Protein AF-A0A3D5N833-F1 (afdb_monomer)

Nearest PDB structures (foldseek):
  8sta-assembly1_B  TM=8.176E-01  e=1.117E-01  Cupriavidus metallidurans CH34
  8gju-assembly2_L  TM=9.331E-01  e=4.636E-01  Homo sapiens

pLDDT: mean 95.46, std 5.4, range [67.38, 98.75]

Mean predicted aligned error: 5.01 Å

Solvent-accessible surface area (backbone atoms only — not comparable to full-atom values): 4924 Å² total; per-residue (Å²): 126,66,61,67,59,55,50,50,52,53,54,49,51,52,54,52,50,54,52,51,51,53,34,50,77,61,64,25,66,68,45,29,55,75,72,39,52,54,58,50,56,52,47,54,57,48,51,57,48,50,54,28,43,75,68,57,73,48,72,39,79,55,65,82,36,79,52,62,90,81,66,76,86,82,86,75,80,81,76,95,124

Secondary structure (DSSP, 8-state):
--HHHHHHHHHHHHHHHHHHHHHHHTTHHHHHHHTSHHHHHHHHHHHHHHHHHHTTSS--BTTTBS--TTPPPPP-PPP--

Foldseek 3Di:
DPVVVVVVVVVVVVVVVVVQVVQVVVVHDVNCVVVCVVVVVVVVVVVVVVVCPVVCVPPDPCPRPPNDPPDDDDDDDDPDD

Structure (mmCIF, N/CA/C/O backbone):
data_AF-A0A3D5N833-F1
#
_entry.id   AF-A0A3D5N833-F1
#
loop_
_atom_site.group_PDB
_atom_site.id
_atom_site.type_symbol
_atom_site.label_atom_id
_atom_site.label_alt_id
_atom_site.label_comp_id
_atom_site.label_asym_id
_atom_site.label_entity_id
_atom_site.label_seq_id
_atom_site.pdbx_PDB_ins_code
_atom_site.Cartn_x
_atom_site.Cartn_y
_atom_site.Cartn_z
_atom_site.occupancy
_atom_site.B_iso_or_equiv
_atom_site.auth_seq_id
_atom_site.auth_comp_id
_atom_site.auth_asym_id
_atom_site.auth_atom_id
_atom_site.pdbx_PDB_model_num
ATOM 1 N N . GLY A 1 1 ? 21.165 -0.393 17.480 1.00 67.38 1 GLY A N 1
ATOM 2 C CA . GLY A 1 1 ? 19.893 -0.843 16.891 1.00 67.38 1 GLY A CA 1
ATOM 3 C C . GLY A 1 1 ? 19.780 -0.318 15.480 1.00 67.38 1 GLY A C 1
ATOM 4 O O . GLY A 1 1 ? 20.476 0.637 15.139 1.00 67.38 1 GLY A O 1
ATOM 5 N N . ALA A 1 2 ? 18.943 -0.937 14.653 1.00 83.31 2 ALA A N 1
ATOM 6 C CA . ALA A 1 2 ? 18.630 -0.433 13.321 1.00 83.31 2 ALA A CA 1
ATOM 7 C C . ALA A 1 2 ? 17.705 0.786 13.464 1.00 83.31 2 ALA A C 1
ATOM 9 O O . ALA A 1 2 ? 16.498 0.685 13.266 1.00 83.31 2 ALA A O 1
ATOM 10 N N . TRP A 1 3 ? 18.277 1.932 13.848 1.00 90.94 3 TRP A N 1
ATOM 11 C CA . TRP A 1 3 ? 17.539 3.140 14.238 1.00 90.94 3 TRP A CA 1
ATOM 12 C C . TRP A 1 3 ? 16.462 3.546 13.218 1.00 90.94 3 TRP A C 1
ATOM 14 O O . TRP A 1 3 ? 15.349 3.902 13.597 1.00 90.94 3 TRP A O 1
ATOM 24 N N . PHE A 1 4 ? 16.755 3.412 11.919 1.00 92.81 4 PHE A N 1
ATOM 25 C CA . PHE A 1 4 ? 15.787 3.661 10.848 1.00 92.81 4 PHE A CA 1
ATOM 26 C C . PHE A 1 4 ? 14.568 2.729 10.916 1.00 92.81 4 PHE A C 1
ATOM 28 O O . PHE A 1 4 ? 13.435 3.195 10.836 1.00 92.81 4 PHE A O 1
ATOM 35 N N . ILE A 1 5 ? 14.786 1.424 11.099 1.00 95.50 5 ILE A N 1
ATOM 36 C CA . ILE A 1 5 ? 13.710 0.428 11.186 1.00 95.50 5 ILE A CA 1
ATOM 37 C C . ILE A 1 5 ? 12.885 0.640 12.454 1.00 95.50 5 ILE A C 1
ATOM 39 O O . ILE A 1 5 ? 11.660 0.552 12.413 1.00 95.50 5 ILE A O 1
ATOM 43 N N . GLU A 1 6 ? 13.533 0.976 13.566 1.00 95.81 6 GLU A N 1
ATOM 44 C CA . GLU A 1 6 ? 12.851 1.296 14.823 1.00 95.81 6 GLU A CA 1
ATOM 45 C C . GLU A 1 6 ? 11.955 2.535 14.672 1.00 95.81 6 GLU A C 1
ATOM 47 O O . GLU A 1 6 ? 10.795 2.519 15.093 1.00 95.81 6 GLU A O 1
ATOM 52 N N . ASN A 1 7 ? 12.449 3.591 14.015 1.00 97.44 7 ASN A N 1
ATOM 53 C CA . ASN A 1 7 ? 11.637 4.768 13.719 1.00 97.44 7 ASN A CA 1
ATOM 54 C C . ASN A 1 7 ? 10.477 4.434 12.769 1.00 97.44 7 ASN A C 1
ATOM 56 O O . ASN A 1 7 ? 9.334 4.769 13.068 1.00 97.44 7 ASN A O 1
ATOM 60 N N . MET A 1 8 ? 10.756 3.722 11.675 1.00 97.50 8 MET A N 1
ATOM 61 C CA . MET A 1 8 ? 9.746 3.313 10.695 1.00 97.50 8 MET A CA 1
ATOM 62 C C . MET A 1 8 ? 8.638 2.477 11.342 1.00 97.50 8 MET A C 1
ATOM 64 O O . MET A 1 8 ? 7.458 2.703 11.093 1.00 97.50 8 MET A O 1
ATOM 68 N N . THR A 1 9 ? 9.009 1.546 12.221 1.00 97.75 9 THR A N 1
ATOM 69 C CA . THR A 1 9 ? 8.058 0.695 12.948 1.00 97.75 9 THR A CA 1
ATOM 70 C C . THR A 1 9 ? 7.143 1.532 13.833 1.00 97.75 9 THR A C 1
ATOM 72 O O . THR A 1 9 ? 5.926 1.348 13.828 1.00 97.75 9 THR A O 1
ATOM 75 N N . ARG A 1 10 ? 7.712 2.492 14.570 1.00 98.12 10 ARG A N 1
ATOM 76 C CA . ARG A 1 10 ? 6.941 3.402 15.419 1.00 98.12 10 ARG A CA 1
ATOM 77 C C . ARG A 1 10 ? 5.987 4.272 14.604 1.00 98.12 10 ARG A C 1
ATOM 79 O O . ARG A 1 10 ? 4.845 4.456 15.019 1.00 98.12 10 ARG A O 1
ATOM 86 N N . ASP A 1 11 ? 6.440 4.810 13.480 1.00 98.44 11 ASP A N 1
ATOM 87 C CA . ASP A 1 11 ? 5.625 5.698 12.650 1.00 98.44 11 ASP A CA 1
ATOM 88 C C . ASP A 1 11 ? 4.497 4.927 11.954 1.00 98.44 11 ASP A C 1
ATOM 90 O O . ASP A 1 11 ? 3.350 5.382 11.956 1.00 98.44 11 ASP A O 1
ATOM 94 N N . LEU A 1 12 ? 4.777 3.708 11.478 1.00 98.38 12 LEU A N 1
ATOM 95 C CA . LEU A 1 12 ? 3.765 2.798 10.945 1.00 98.38 12 LEU A CA 1
ATOM 96 C C . LEU A 1 12 ? 2.705 2.456 12.000 1.00 98.38 12 LEU A C 1
ATOM 98 O O . LEU A 1 12 ? 1.511 2.564 11.723 1.00 98.38 12 LEU A O 1
ATOM 102 N N . ALA A 1 13 ? 3.126 2.089 13.214 1.00 98.62 13 ALA A N 1
ATOM 103 C CA . ALA A 1 13 ? 2.209 1.757 14.301 1.00 98.62 13 ALA A CA 1
ATOM 104 C C . ALA A 1 13 ? 1.299 2.943 14.663 1.00 98.62 13 ALA A C 1
ATOM 106 O O . ALA A 1 13 ? 0.088 2.770 14.791 1.00 98.62 13 ALA A O 1
ATOM 107 N N . LYS A 1 14 ? 1.855 4.159 14.762 1.00 98.75 14 LYS A N 1
ATOM 108 C CA . LYS A 1 14 ? 1.079 5.383 15.028 1.00 98.75 14 LYS A CA 1
ATOM 109 C C . LYS A 1 14 ? 0.040 5.653 13.940 1.00 98.75 14 LYS A C 1
ATOM 111 O O . LYS A 1 14 ? -1.117 5.924 14.260 1.00 98.75 14 LYS A O 1
ATOM 116 N N . ALA A 1 15 ? 0.435 5.569 12.669 1.00 98.44 15 ALA A N 1
ATOM 117 C CA . ALA A 1 15 ? -0.465 5.814 11.545 1.00 98.44 15 ALA A CA 1
ATOM 118 C C . ALA A 1 15 ? -1.593 4.769 11.474 1.00 98.44 15 ALA A C 1
ATOM 120 O O . ALA A 1 15 ? -2.762 5.126 11.313 1.00 98.44 15 ALA A O 1
ATOM 121 N N . ALA A 1 16 ? -1.257 3.488 11.652 1.00 98.19 16 ALA A N 1
ATOM 122 C CA . ALA A 1 16 ? -2.230 2.400 11.664 1.00 98.19 16 ALA A CA 1
ATOM 123 C C . ALA A 1 16 ? -3.225 2.543 12.825 1.00 98.19 16 ALA A C 1
ATOM 125 O O . ALA A 1 16 ? -4.431 2.411 12.617 1.00 98.19 16 ALA A O 1
ATOM 126 N N . TRP A 1 17 ? -2.740 2.876 14.025 1.00 98.62 17 TRP A N 1
ATOM 127 C CA . TRP A 1 17 ? -3.589 3.052 15.202 1.00 98.62 17 TRP A CA 1
ATOM 128 C C . TRP A 1 17 ? -4.584 4.204 15.034 1.00 98.62 17 TRP A C 1
ATOM 130 O O . TRP A 1 17 ? -5.773 4.035 15.298 1.00 98.62 17 TRP A O 1
ATOM 140 N N . ALA A 1 18 ? -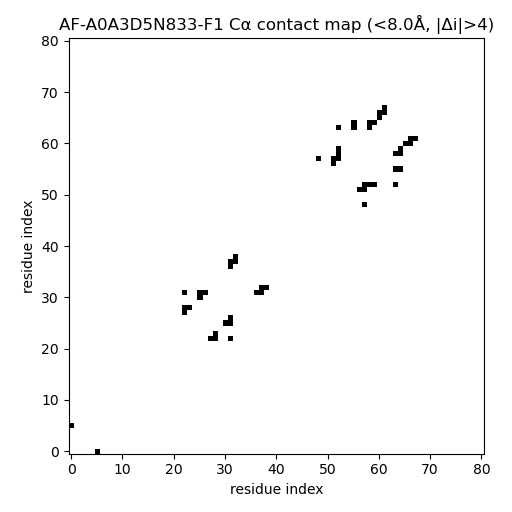4.133 5.343 14.503 1.00 98.56 18 ALA A N 1
ATOM 141 C CA . ALA A 1 18 ? -5.014 6.471 14.208 1.00 98.56 18 ALA A CA 1
ATOM 142 C C . ALA A 1 18 ? -6.103 6.103 13.182 1.00 98.56 18 ALA A C 1
ATOM 144 O O . ALA A 1 18 ? -7.273 6.453 13.355 1.00 98.56 18 ALA A O 1
ATOM 145 N N . LYS A 1 19 ? -5.749 5.354 12.126 1.00 97.31 19 LYS A N 1
ATOM 146 C CA . LYS A 1 19 ? -6.730 4.899 11.130 1.00 97.31 19 LYS A CA 1
ATOM 147 C C . LYS A 1 19 ? -7.732 3.911 11.725 1.00 97.31 19 LYS A C 1
ATOM 149 O O . LYS A 1 19 ? -8.920 4.014 11.427 1.00 97.31 19 LYS A O 1
ATOM 154 N N . PHE A 1 20 ? -7.274 2.996 12.577 1.00 98.00 20 PHE A N 1
ATOM 155 C CA . PHE A 1 20 ? -8.141 2.066 13.298 1.00 98.00 20 PHE A CA 1
ATOM 156 C C . PHE A 1 20 ? -9.154 2.813 14.173 1.00 98.00 20 PHE A C 1
ATOM 158 O O . PHE A 1 20 ? -10.354 2.609 14.029 1.00 98.00 20 PHE A O 1
ATOM 165 N N . GLN A 1 21 ? -8.696 3.762 14.991 1.00 98.44 21 GLN A N 1
ATOM 166 C CA . GLN A 1 21 ? -9.581 4.579 15.826 1.00 98.44 21 GLN A CA 1
ATOM 167 C C . GLN A 1 21 ? -10.607 5.368 14.998 1.00 98.44 21 GLN A C 1
ATOM 169 O O . GLN A 1 21 ? -11.765 5.472 15.393 1.00 98.44 21 GLN A O 1
ATOM 174 N N . SER A 1 22 ? -10.215 5.884 13.828 1.00 97.31 22 SER A N 1
ATOM 175 C CA . SER A 1 22 ? -11.139 6.551 12.903 1.00 97.31 22 SER A CA 1
ATOM 176 C C . SER A 1 22 ? -12.226 5.613 12.362 1.00 97.31 22 SER A C 1
ATOM 178 O O . SER A 1 22 ? -13.369 6.050 12.210 1.00 97.31 22 SER A O 1
ATOM 180 N N . LEU A 1 23 ? -11.900 4.345 12.083 1.00 97.06 23 LEU A N 1
ATOM 181 C CA . LEU A 1 23 ? -12.884 3.342 11.664 1.00 97.06 23 LEU A CA 1
ATOM 182 C C . LEU A 1 23 ? -13.859 3.023 12.797 1.00 97.06 23 LEU A C 1
ATOM 184 O O . LEU A 1 23 ? -15.067 3.063 12.577 1.00 97.06 23 LEU A O 1
ATOM 188 N N . GLU A 1 24 ? -13.353 2.783 14.007 1.00 98.12 24 GLU A N 1
ATOM 189 C CA . GLU A 1 24 ? -14.187 2.518 15.185 1.00 98.12 24 GLU A CA 1
ATOM 190 C C . GLU A 1 24 ? -15.125 3.695 15.488 1.00 98.12 24 GLU A C 1
ATOM 192 O O . GLU A 1 24 ? -16.330 3.504 15.647 1.00 98.12 24 GLU A O 1
ATOM 197 N N . ALA A 1 25 ? -14.617 4.931 15.438 1.00 97.38 25 ALA A N 1
ATOM 198 C CA . ALA A 1 25 ? -15.424 6.142 15.603 1.00 97.38 25 ALA A CA 1
ATOM 199 C C . ALA A 1 25 ? -16.512 6.307 14.523 1.00 97.38 25 ALA A C 1
ATOM 201 O O . ALA A 1 25 ? -17.516 6.977 14.757 1.00 97.38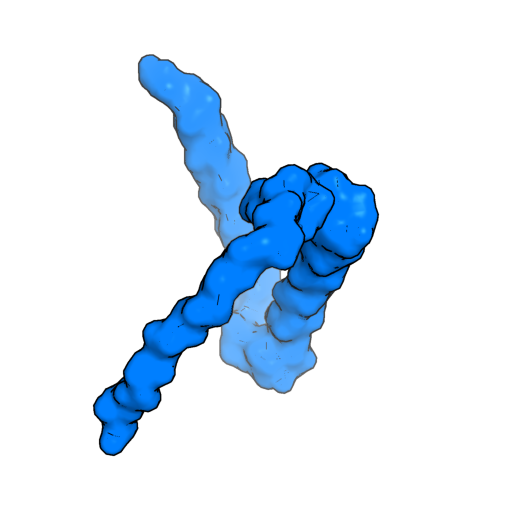 25 ALA A O 1
ATOM 202 N N . SER A 1 26 ? -16.333 5.686 13.353 1.00 94.88 26 SER A N 1
ATOM 203 C CA . SER A 1 26 ? -17.283 5.716 12.233 1.00 94.88 26 SER A CA 1
ATOM 204 C C . SER A 1 26 ? -18.269 4.535 12.237 1.00 94.88 26 SER A C 1
ATOM 206 O O . SER A 1 26 ? -18.964 4.319 11.243 1.00 94.88 26 SER A O 1
ATOM 208 N N . GLY A 1 27 ? -18.335 3.762 13.327 1.00 96.38 27 GLY A N 1
ATOM 209 C CA . GLY A 1 27 ? -19.220 2.597 13.459 1.00 96.38 27 GLY A CA 1
ATOM 210 C C . GLY A 1 27 ? -18.560 1.253 13.133 1.00 96.38 27 GLY A C 1
ATOM 211 O O . GLY A 1 27 ? -19.259 0.262 12.916 1.00 96.38 27 GLY A O 1
ATOM 212 N N . GLY A 1 28 ? -17.228 1.210 13.089 1.00 97.88 28 GLY A N 1
ATOM 213 C CA . GLY A 1 28 ? -16.442 -0.003 12.878 1.00 97.88 28 GLY A CA 1
ATOM 214 C C . GLY A 1 28 ? -16.293 -0.410 11.409 1.00 97.88 28 GLY A C 1
ATOM 215 O O . GLY A 1 28 ? -16.887 0.158 10.486 1.00 97.88 28 GLY A O 1
ATOM 216 N N . ILE A 1 29 ? -15.473 -1.439 11.178 1.00 97.38 29 ILE A N 1
ATOM 217 C CA . ILE A 1 29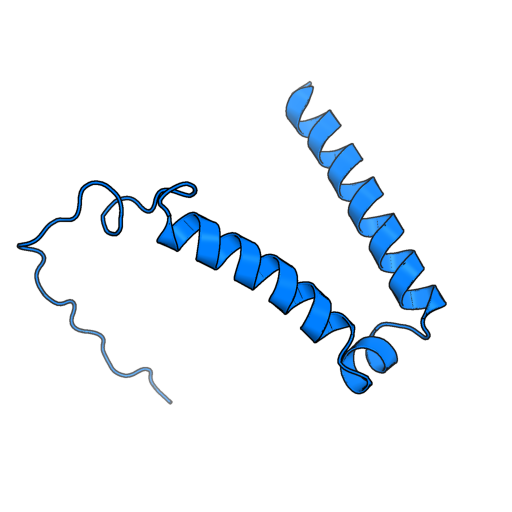 ? -15.094 -1.880 9.825 1.00 97.38 29 ILE A CA 1
ATOM 218 C C . ILE A 1 29 ? -16.285 -2.358 8.981 1.00 97.38 29 ILE A C 1
ATOM 220 O O . ILE A 1 29 ? -16.333 -2.086 7.783 1.00 97.38 29 ILE A O 1
ATOM 224 N N . VAL A 1 30 ? -17.269 -3.029 9.587 1.00 98.25 30 VAL A N 1
ATOM 225 C CA . VAL A 1 30 ? -18.445 -3.549 8.867 1.00 98.25 30 VAL A CA 1
ATOM 226 C C . VAL A 1 30 ? -19.278 -2.402 8.294 1.00 98.25 30 VAL A C 1
ATOM 228 O O . VAL A 1 30 ? -19.664 -2.453 7.127 1.00 98.25 30 VAL A O 1
ATOM 231 N N . ALA A 1 31 ? -19.488 -1.331 9.066 1.00 97.94 31 ALA A N 1
ATOM 232 C CA . ALA A 1 31 ? -20.180 -0.136 8.591 1.00 97.94 31 ALA A CA 1
ATOM 233 C C . ALA A 1 31 ? -19.397 0.558 7.465 1.00 97.94 31 ALA A C 1
ATOM 235 O O . ALA A 1 31 ? -19.980 0.913 6.440 1.00 97.94 31 ALA A O 1
ATOM 236 N N . ALA A 1 32 ? -18.073 0.689 7.614 1.00 97.81 32 ALA A N 1
ATOM 237 C CA . ALA A 1 32 ? -17.204 1.300 6.606 1.00 97.81 32 ALA A CA 1
ATOM 238 C C . ALA A 1 32 ? -17.155 0.514 5.280 1.00 97.81 32 ALA A C 1
ATOM 240 O O . ALA A 1 32 ? -17.021 1.098 4.201 1.00 97.81 32 ALA A O 1
ATOM 241 N N . LEU A 1 33 ? -17.273 -0.814 5.350 1.00 97.81 33 LEU A N 1
ATOM 242 C CA . LEU A 1 33 ? -17.423 -1.679 4.182 1.00 97.81 33 LEU A CA 1
ATOM 243 C C . LEU A 1 33 ? -18.801 -1.501 3.540 1.00 97.81 33 LEU A C 1
ATOM 245 O O . LEU A 1 33 ? -18.879 -1.273 2.333 1.00 97.81 33 LEU A O 1
ATOM 249 N N . ALA A 1 34 ? -19.870 -1.552 4.340 1.00 98.00 34 ALA A N 1
ATOM 250 C CA . ALA A 1 34 ? -21.248 -1.450 3.863 1.00 98.00 34 ALA A CA 1
ATOM 251 C C . ALA A 1 34 ? -21.539 -0.103 3.182 1.00 98.00 34 ALA A C 1
ATOM 253 O O . ALA A 1 34 ? -22.165 -0.065 2.125 1.00 98.00 34 ALA A O 1
ATOM 254 N N . ASN A 1 35 ? -21.044 1.002 3.746 1.00 97.31 35 ASN A N 1
ATOM 255 C CA . ASN A 1 35 ? -21.207 2.340 3.171 1.00 97.31 35 ASN A CA 1
ATOM 256 C C . ASN A 1 35 ? -20.148 2.688 2.102 1.00 97.31 35 ASN A C 1
ATOM 258 O O . ASN A 1 35 ? -20.193 3.765 1.510 1.00 97.31 35 ASN A O 1
ATOM 262 N N . GLY A 1 36 ? -19.186 1.792 1.852 1.00 97.81 36 GLY A N 1
ATOM 263 C CA . GLY A 1 36 ? -18.166 1.937 0.816 1.00 97.81 36 GLY A CA 1
ATOM 264 C C . GLY A 1 36 ? -17.066 2.969 1.098 1.00 97.81 36 GLY A C 1
ATOM 265 O O . GLY A 1 36 ? -16.220 3.186 0.227 1.00 97.81 36 GLY A O 1
ATOM 266 N N . SER A 1 37 ? -17.026 3.583 2.283 1.00 96.94 37 SER A N 1
ATOM 267 C CA . SER A 1 37 ? -15.988 4.557 2.659 1.00 96.94 37 SER A CA 1
ATOM 268 C C . SER A 1 37 ? -14.584 3.950 2.621 1.00 96.94 37 SER A C 1
ATOM 270 O O . SER A 1 37 ? -13.692 4.519 1.995 1.00 96.94 37 SER A O 1
ATOM 272 N N . LEU A 1 38 ? -14.400 2.742 3.165 1.00 96.56 38 LEU A N 1
ATOM 273 C CA . LEU A 1 38 ? -13.104 2.057 3.129 1.00 96.56 38 LEU A CA 1
ATOM 274 C C . LEU A 1 38 ? -12.656 1.768 1.687 1.00 96.56 38 LEU A C 1
ATOM 276 O O . LEU A 1 38 ? -11.497 1.973 1.329 1.00 96.56 38 LEU A O 1
ATOM 280 N N . LYS A 1 39 ? -13.591 1.346 0.826 1.00 98.00 39 LYS A N 1
ATOM 281 C CA . LYS A 1 39 ? -13.320 1.116 -0.600 1.00 98.00 39 LYS A CA 1
ATOM 282 C C . LYS A 1 39 ? -12.901 2.407 -1.305 1.00 98.00 39 LYS A C 1
ATOM 284 O O . LYS A 1 39 ? -12.011 2.369 -2.152 1.00 98.00 39 LYS A O 1
ATOM 289 N N . LYS A 1 40 ? -13.539 3.536 -0.983 1.00 98.06 40 LYS A N 1
ATOM 290 C CA . LYS A 1 40 ? -13.199 4.853 -1.537 1.00 98.06 40 LYS A CA 1
ATOM 291 C C . LYS A 1 40 ? -11.776 5.266 -1.152 1.00 98.06 40 LYS A C 1
ATOM 293 O O . LYS A 1 40 ? -11.021 5.667 -2.033 1.00 98.06 40 LYS A O 1
ATOM 298 N N . ASP A 1 41 ? -11.403 5.105 0.114 1.00 96.75 41 ASP A N 1
ATOM 299 C CA . ASP A 1 41 ? -10.059 5.434 0.603 1.00 96.75 41 ASP A CA 1
ATOM 300 C C . ASP A 1 41 ? -8.981 4.603 -0.107 1.00 96.75 41 ASP A C 1
ATOM 302 O O . ASP A 1 41 ? -8.003 5.150 -0.618 1.00 96.75 41 ASP A O 1
ATOM 306 N N . ILE A 1 42 ? -9.190 3.284 -0.214 1.00 97.94 42 ILE A N 1
ATOM 307 C CA . ILE A 1 42 ? -8.270 2.379 -0.922 1.00 97.94 42 ILE A CA 1
ATOM 308 C C . ILE A 1 42 ? -8.146 2.778 -2.396 1.00 97.94 42 ILE A C 1
ATOM 310 O O . ILE A 1 42 ? -7.037 2.851 -2.924 1.00 97.94 42 ILE A O 1
ATOM 314 N N . LYS A 1 43 ? -9.2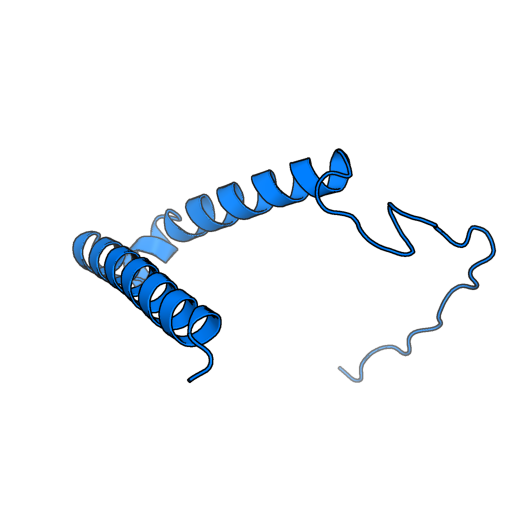69 3.085 -3.059 1.00 98.50 43 LYS A N 1
ATOM 315 C CA . LYS A 1 43 ? -9.266 3.538 -4.456 1.00 98.50 43 LYS A CA 1
ATOM 316 C C . LYS A 1 43 ? -8.475 4.828 -4.656 1.00 98.50 43 LYS A C 1
ATOM 318 O O . LYS A 1 43 ? -7.788 4.941 -5.662 1.00 98.50 43 LYS A O 1
ATOM 323 N N . ALA A 1 44 ? -8.546 5.779 -3.727 1.00 98.38 44 ALA A N 1
ATOM 324 C CA . ALA A 1 44 ? -7.792 7.028 -3.831 1.00 98.38 44 ALA A CA 1
ATOM 325 C C . ALA A 1 44 ? -6.271 6.790 -3.766 1.00 98.38 44 ALA A C 1
ATOM 327 O O . ALA A 1 44 ? -5.514 7.342 -4.570 1.00 98.38 44 ALA A O 1
ATOM 328 N N . VAL A 1 45 ? -5.821 5.920 -2.852 1.00 98.06 45 VAL A N 1
ATOM 329 C CA . VAL A 1 45 ? -4.408 5.514 -2.767 1.00 98.06 45 VAL A CA 1
ATOM 330 C C . VAL A 1 45 ? -3.980 4.781 -4.037 1.00 98.06 45 VAL A C 1
ATOM 332 O O . VAL A 1 45 ? -2.920 5.077 -4.589 1.00 98.06 45 VAL A O 1
ATOM 335 N N . TRP A 1 46 ? -4.817 3.861 -4.524 1.00 98.38 46 TRP A N 1
ATOM 336 C CA . TRP A 1 46 ? -4.556 3.115 -5.751 1.00 98.38 46 TRP A CA 1
ATOM 337 C C . TRP A 1 46 ? -4.422 4.036 -6.966 1.00 98.38 46 TRP A C 1
ATOM 339 O O . TRP A 1 46 ? -3.408 3.968 -7.650 1.00 98.38 46 TRP A O 1
ATOM 349 N N . HIS A 1 47 ? -5.361 4.964 -7.163 1.00 98.56 47 HIS A N 1
ATOM 350 C CA . HIS A 1 47 ? -5.318 5.940 -8.254 1.00 98.56 47 HIS A CA 1
ATOM 351 C C . HIS A 1 47 ? -4.033 6.772 -8.224 1.00 98.56 47 HIS A C 1
ATOM 353 O O . HIS A 1 47 ? -3.360 6.935 -9.235 1.00 98.56 47 HIS A O 1
ATOM 359 N N . THR A 1 48 ? -3.632 7.236 -7.036 1.00 98.38 48 THR A N 1
ATOM 360 C CA . THR A 1 48 ? -2.388 8.004 -6.875 1.00 98.38 48 THR A CA 1
ATOM 361 C C . THR A 1 48 ? -1.158 7.181 -7.282 1.00 98.38 48 THR A C 1
ATOM 363 O O . THR A 1 48 ? -0.185 7.724 -7.809 1.00 98.38 48 THR A O 1
ATOM 366 N N . ARG A 1 49 ? -1.159 5.869 -7.016 1.00 98.00 49 ARG A N 1
ATOM 367 C CA . ARG A 1 49 ? -0.087 4.966 -7.448 1.00 98.00 49 ARG A CA 1
ATOM 368 C C . ARG A 1 49 ? -0.149 4.706 -8.951 1.00 98.00 49 ARG A C 1
ATOM 370 O O . ARG A 1 49 ? 0.890 4.754 -9.599 1.00 98.00 49 ARG A O 1
ATOM 377 N N . GLU A 1 50 ? -1.333 4.470 -9.510 1.00 98.31 50 GLU A N 1
ATOM 378 C CA . GLU A 1 50 ? -1.527 4.307 -10.955 1.00 98.31 50 GLU A CA 1
ATOM 379 C C . GLU A 1 50 ? -1.007 5.520 -11.728 1.00 98.31 50 GLU A C 1
ATOM 381 O O . GLU A 1 50 ? -0.245 5.353 -12.675 1.00 98.31 50 GLU A O 1
ATOM 386 N N . GLU A 1 51 ? -1.316 6.740 -11.282 1.00 98.44 51 GLU A N 1
ATOM 387 C CA . GLU A 1 51 ? -0.796 7.971 -11.884 1.00 98.44 51 GLU A CA 1
ATOM 388 C C . GLU A 1 51 ? 0.731 8.055 -11.811 1.00 98.44 51 GLU A C 1
ATOM 390 O O . GLU A 1 51 ? 1.378 8.492 -12.765 1.00 98.44 51 GLU A O 1
ATOM 395 N N . ARG A 1 52 ? 1.337 7.648 -10.689 1.00 98.38 52 ARG A N 1
ATOM 396 C CA . ARG A 1 52 ? 2.800 7.633 -10.557 1.00 98.38 52 ARG A CA 1
ATOM 397 C C . ARG A 1 52 ? 3.447 6.602 -11.467 1.00 98.38 52 ARG A C 1
ATOM 399 O O . ARG A 1 52 ? 4.473 6.914 -12.065 1.00 98.38 52 ARG A O 1
AT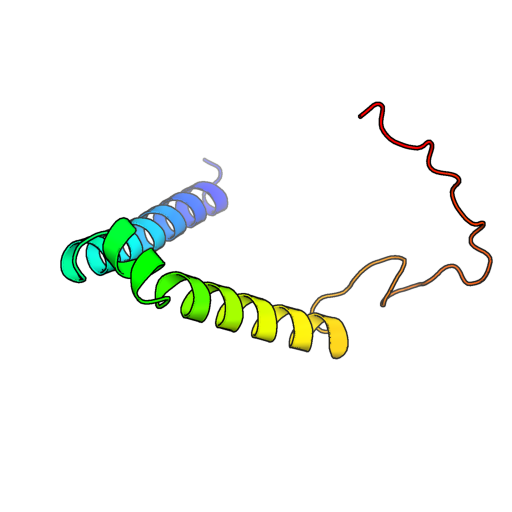OM 406 N N . VAL A 1 53 ? 2.849 5.422 -11.602 1.00 98.19 53 VAL A N 1
ATOM 407 C CA . VAL A 1 53 ? 3.303 4.382 -12.533 1.00 98.19 53 VAL A CA 1
ATOM 408 C C . VAL A 1 53 ? 3.165 4.862 -13.980 1.00 98.19 53 VAL A C 1
ATOM 410 O O . VAL A 1 53 ? 4.126 4.781 -14.741 1.00 98.19 53 VAL A O 1
ATOM 413 N N . ALA A 1 54 ? 2.014 5.433 -14.349 1.00 97.81 54 ALA A N 1
ATOM 414 C CA . ALA A 1 54 ? 1.746 5.939 -15.695 1.00 97.81 54 ALA A CA 1
ATOM 415 C C . ALA A 1 54 ? 2.720 7.055 -16.101 1.00 97.81 54 ALA A C 1
ATOM 417 O O . ALA A 1 54 ? 3.196 7.090 -17.233 1.00 97.81 54 ALA A O 1
ATOM 418 N N . ASN A 1 55 ? 3.070 7.929 -15.155 1.00 97.44 55 ASN A N 1
ATOM 419 C CA . ASN A 1 55 ? 4.038 9.006 -15.362 1.00 97.44 55 ASN A CA 1
ATOM 420 C C . ASN A 1 55 ? 5.485 8.600 -15.034 1.00 97.44 55 ASN A C 1
ATOM 422 O O . ASN A 1 55 ? 6.347 9.474 -14.935 1.00 97.44 55 ASN A O 1
ATOM 426 N N . ARG A 1 56 ? 5.758 7.300 -14.832 1.00 96.56 56 ARG A N 1
ATOM 427 C CA . ARG A 1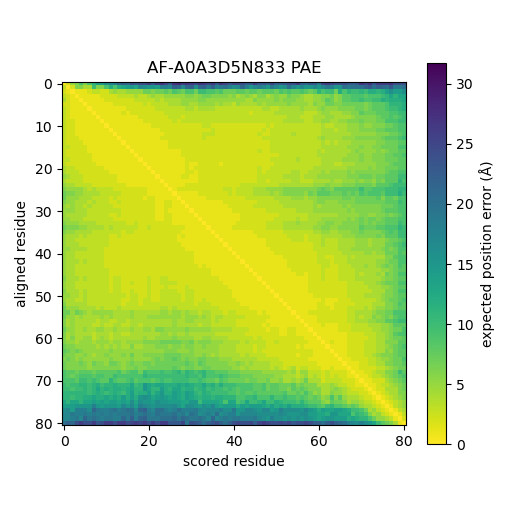 56 ? 7.094 6.732 -14.561 1.00 96.56 56 ARG A CA 1
ATOM 428 C C . ARG A 1 56 ? 7.804 7.302 -13.323 1.00 96.56 56 ARG A C 1
ATOM 430 O O . ARG A 1 56 ? 9.012 7.160 -13.178 1.00 96.56 56 ARG A O 1
ATOM 437 N N . ARG A 1 57 ? 7.063 7.930 -12.404 1.00 97.62 57 ARG A N 1
ATOM 438 C CA . ARG A 1 57 ? 7.581 8.358 -11.091 1.00 97.62 57 ARG A CA 1
ATOM 439 C C . ARG A 1 57 ? 7.854 7.166 -10.183 1.00 97.62 57 ARG A C 1
ATOM 441 O O . ARG A 1 57 ? 8.821 7.194 -9.431 1.00 97.62 57 ARG A O 1
ATOM 448 N N . ASP A 1 58 ? 7.013 6.140 -10.288 1.00 97.81 58 ASP A N 1
ATOM 449 C CA . ASP A 1 58 ? 7.229 4.841 -9.660 1.00 97.81 58 ASP A CA 1
ATOM 450 C C . ASP A 1 58 ? 7.720 3.875 -10.760 1.00 97.81 58 ASP A C 1
ATOM 452 O O . ASP A 1 58 ? 6.904 3.412 -11.567 1.00 97.81 58 ASP A O 1
ATOM 456 N N . PRO A 1 59 ? 9.038 3.614 -10.863 1.00 96.69 59 PRO A N 1
ATOM 457 C CA . PRO A 1 59 ? 9.600 2.824 -11.953 1.00 96.69 59 PRO A CA 1
ATOM 458 C C . PRO A 1 59 ? 9.228 1.345 -11.821 1.00 96.69 59 PRO A C 1
ATOM 460 O O . PRO A 1 59 ? 9.286 0.766 -10.734 1.00 96.69 59 PRO A O 1
ATOM 463 N N . LEU A 1 60 ? 8.895 0.720 -12.950 1.00 97.31 60 LEU A N 1
ATOM 464 C CA . LEU A 1 60 ? 8.666 -0.717 -13.060 1.00 97.31 60 LEU A CA 1
ATOM 465 C C . LEU A 1 60 ? 9.700 -1.299 -14.027 1.00 97.31 60 LEU A C 1
ATOM 467 O O . LEU A 1 60 ? 9.541 -1.206 -15.247 1.00 97.31 60 LEU A O 1
ATOM 471 N N . THR A 1 61 ? 10.768 -1.877 -13.476 1.00 96.88 61 THR A N 1
ATOM 472 C CA . THR A 1 61 ? 11.840 -2.515 -14.254 1.00 96.88 61 THR A CA 1
ATOM 473 C C . THR A 1 61 ? 11.282 -3.634 -15.133 1.00 96.88 61 THR A C 1
ATOM 475 O O . THR A 1 61 ? 10.513 -4.468 -14.662 1.00 96.88 61 THR A O 1
ATOM 478 N N . GLY A 1 62 ? 11.669 -3.649 -16.408 1.00 95.06 62 GLY A N 1
ATOM 479 C CA . GLY A 1 62 ? 11.175 -4.580 -17.424 1.00 95.06 62 GLY A CA 1
ATOM 480 C C . GLY A 1 62 ? 9.845 -4.166 -18.064 1.00 95.06 62 GLY A C 1
ATOM 481 O O . GLY A 1 62 ? 9.463 -4.752 -19.070 1.00 95.06 62 GLY A O 1
ATOM 482 N N . VAL A 1 63 ? 9.163 -3.141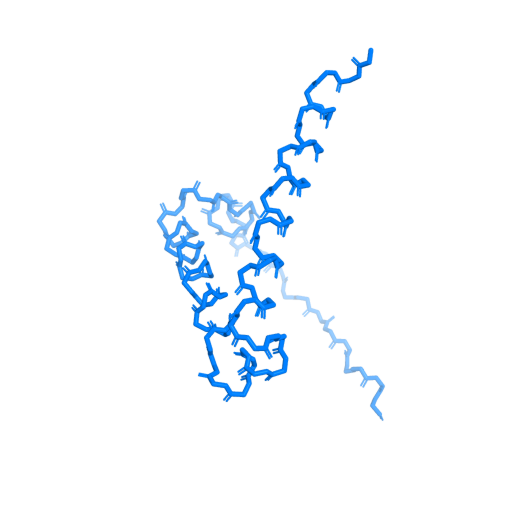 -17.535 1.00 95.00 63 VAL A N 1
ATOM 483 C CA . VAL A 1 63 ? 7.869 -2.660 -18.048 1.00 95.00 63 VAL A CA 1
ATOM 484 C C . VAL A 1 63 ? 7.969 -1.205 -18.499 1.00 95.00 63 VAL A C 1
ATOM 486 O O . VAL A 1 63 ? 8.010 -0.928 -19.694 1.00 95.00 63 VAL A O 1
ATOM 489 N N . SER A 1 64 ? 8.009 -0.264 -17.550 1.00 95.88 64 SER A N 1
ATOM 490 C CA . SER A 1 64 ? 8.128 1.167 -17.845 1.00 95.88 64 SER A CA 1
ATOM 491 C C . SER A 1 64 ? 9.582 1.626 -17.923 1.00 95.88 64 SER A C 1
ATOM 493 O O . SER A 1 64 ? 9.885 2.565 -18.658 1.00 95.88 64 SER A O 1
ATOM 495 N N . GLU A 1 65 ? 10.481 0.936 -17.218 1.00 97.50 65 GLU A N 1
ATOM 496 C CA . GLU A 1 65 ? 11.922 1.164 -17.269 1.00 97.50 65 GLU A CA 1
ATOM 497 C C . GLU A 1 65 ? 12.635 -0.061 -17.839 1.00 97.50 65 GLU A C 1
ATOM 499 O O . GLU A 1 65 ? 12.525 -1.159 -17.297 1.00 97.50 65 GLU A O 1
ATOM 504 N N . PHE A 1 66 ? 13.397 0.142 -18.914 1.00 96.19 66 PHE A N 1
ATOM 505 C CA . PHE A 1 66 ? 14.218 -0.890 -19.564 1.00 96.19 66 PHE A CA 1
ATOM 506 C C . PHE A 1 66 ? 13.439 -2.151 -20.017 1.00 96.19 66 PHE A C 1
ATOM 508 O O . PHE A 1 66 ? 13.809 -3.262 -19.632 1.00 96.19 66 PHE A O 1
ATOM 515 N N . PRO A 1 67 ? 12.365 -2.025 -20.824 1.00 95.44 67 PRO A N 1
ATOM 516 C CA . PRO A 1 67 ? 11.616 -3.188 -21.297 1.00 95.44 67 PRO A CA 1
ATOM 517 C C . PRO A 1 67 ? 12.417 -4.039 -22.293 1.00 95.44 67 PRO A C 1
ATOM 519 O O . PRO A 1 67 ? 13.098 -3.511 -23.176 1.00 95.44 67 PRO A O 1
ATOM 522 N N . ASN A 1 68 ? 12.279 -5.366 -22.200 1.00 95.94 68 ASN A N 1
ATOM 523 C CA . ASN A 1 68 ? 12.793 -6.288 -23.211 1.00 95.94 68 ASN A CA 1
ATOM 524 C C . ASN A 1 68 ? 11.749 -6.492 -24.319 1.00 95.94 68 ASN A C 1
ATOM 526 O O . ASN A 1 68 ? 10.847 -7.313 -24.200 1.00 95.94 68 ASN A O 1
ATOM 530 N N . ILE A 1 69 ? 11.902 -5.778 -25.436 1.00 94.31 69 ILE A N 1
ATOM 531 C CA . ILE A 1 69 ? 10.970 -5.854 -26.578 1.00 94.31 69 ILE A CA 1
ATOM 532 C C . ILE A 1 69 ? 10.952 -7.256 -27.224 1.00 94.31 69 ILE A C 1
ATOM 534 O O . ILE A 1 69 ? 9.996 -7.611 -27.907 1.00 94.31 69 ILE A O 1
ATOM 538 N N . SER A 1 70 ? 11.995 -8.064 -27.006 1.00 95.81 70 SER A N 1
ATOM 539 C CA . SER A 1 70 ? 12.116 -9.427 -27.547 1.00 95.81 70 SER A CA 1
ATOM 540 C C . SER A 1 70 ? 11.684 -10.514 -26.556 1.00 95.81 70 SER A C 1
ATOM 542 O O . SER A 1 70 ? 12.001 -11.685 -26.762 1.00 95.81 70 SER A O 1
ATOM 544 N N . GLU A 1 71 ? 11.015 -10.153 -25.458 1.00 93.50 71 GLU A N 1
ATOM 545 C CA . GLU A 1 71 ? 10.565 -11.120 -24.457 1.00 93.50 71 GLU A CA 1
ATOM 546 C C . GLU A 1 71 ? 9.572 -12.132 -25.056 1.00 93.50 71 GLU A C 1
ATOM 548 O O . GLU A 1 71 ? 8.582 -11.776 -25.700 1.00 93.50 71 GLU A O 1
ATOM 553 N N . ALA A 1 72 ? 9.852 -13.422 -24.853 1.00 93.94 72 ALA A N 1
ATOM 554 C CA . ALA A 1 72 ? 8.975 -14.497 -25.294 1.00 93.94 72 ALA A CA 1
ATOM 555 C C . ALA A 1 72 ? 7.745 -14.602 -24.380 1.00 93.94 72 ALA A C 1
ATOM 557 O O . ALA A 1 72 ? 7.832 -14.400 -23.170 1.00 93.94 72 ALA A O 1
ATOM 558 N N . LYS A 1 73 ? 6.590 -14.975 -24.946 1.00 90.25 73 LYS A N 1
ATOM 559 C CA . LYS A 1 73 ? 5.385 -15.218 -24.142 1.00 90.25 73 LYS A CA 1
ATOM 560 C C . LYS A 1 73 ? 5.594 -16.402 -23.198 1.00 90.25 73 LYS A C 1
ATOM 562 O O . LYS A 1 73 ? 6.047 -17.461 -23.626 1.00 90.25 73 LYS A O 1
ATOM 567 N N . VAL A 1 74 ? 5.178 -16.231 -21.947 1.00 91.69 74 VAL A N 1
ATOM 568 C CA . VAL A 1 74 ? 5.110 -17.314 -20.961 1.00 91.69 74 VAL A CA 1
ATOM 569 C C . VAL A 1 74 ? 3.851 -18.149 -21.209 1.00 91.69 74 VAL A C 1
ATOM 571 O O . VAL A 1 74 ? 2.772 -17.602 -21.443 1.00 91.69 74 VAL A O 1
ATOM 574 N N . THR A 1 75 ? 3.982 -19.474 -21.163 1.00 92.62 75 THR A N 1
ATOM 575 C CA . THR A 1 75 ? 2.853 -20.412 -21.129 1.00 92.62 75 THR A CA 1
ATOM 576 C C . THR A 1 75 ? 2.446 -20.654 -19.681 1.00 92.62 75 THR A C 1
ATOM 578 O O . THR A 1 75 ? 3.278 -21.078 -18.880 1.00 92.62 75 THR A O 1
ATOM 581 N N . CYS A 1 76 ? 1.183 -20.395 -19.348 1.00 89.06 76 CYS A N 1
ATOM 582 C CA . CYS A 1 76 ? 0.620 -20.707 -18.038 1.00 89.06 76 CYS A CA 1
ATOM 583 C C . CYS A 1 76 ? -0.359 -21.869 -18.190 1.00 89.06 76 CYS A C 1
ATOM 58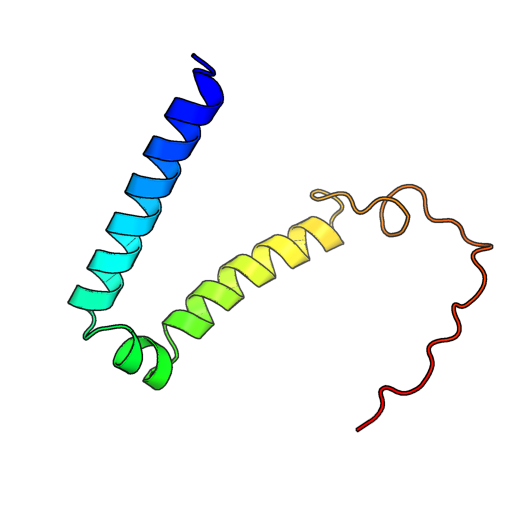5 O O . CYS A 1 76 ? -1.303 -21.761 -18.977 1.00 89.06 76 CYS A O 1
ATOM 587 N N . ASP A 1 77 ? -0.151 -22.944 -17.435 1.00 90.75 77 ASP A N 1
ATOM 588 C CA . ASP A 1 77 ? -1.137 -24.016 -17.337 1.00 90.75 77 ASP A CA 1
ATOM 589 C C . ASP A 1 77 ? -2.407 -23.488 -16.662 1.00 90.75 77 ASP A C 1
ATOM 591 O O . ASP A 1 77 ? -2.360 -22.588 -15.813 1.00 90.75 77 ASP A O 1
ATOM 595 N N . ALA A 1 78 ? -3.561 -24.019 -17.065 1.00 86.44 78 ALA A N 1
ATOM 596 C CA . ALA A 1 78 ? -4.801 -23.704 -16.375 1.00 86.44 78 ALA A CA 1
ATOM 597 C C . ALA A 1 78 ? -4.699 -24.218 -14.927 1.00 86.44 78 ALA A C 1
ATOM 599 O O . ALA A 1 78 ? -4.237 -25.342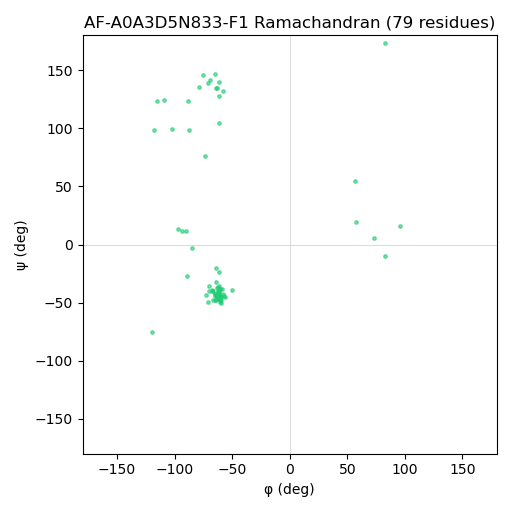 -14.729 1.00 86.44 78 ALA A O 1
ATOM 600 N N . PRO A 1 79 ? -5.101 -23.424 -13.917 1.00 85.75 79 PRO A N 1
ATOM 601 C CA . PRO A 1 79 ? -5.156 -23.926 -12.554 1.00 85.75 79 PRO A CA 1
ATOM 602 C C . PRO A 1 79 ? -6.151 -25.088 -12.482 1.00 85.75 79 PRO A C 1
ATOM 604 O O . PRO A 1 79 ? -7.221 -25.014 -13.091 1.00 85.75 79 PRO A O 1
ATOM 607 N N . ASP A 1 80 ? -5.808 -26.129 -11.723 1.00 83.25 80 ASP A N 1
ATOM 608 C CA . ASP A 1 80 ? -6.745 -27.194 -11.365 1.00 83.25 80 ASP A CA 1
ATOM 609 C C . ASP A 1 80 ? -7.892 -26.557 -10.555 1.00 83.25 80 ASP A C 1
ATOM 611 O O . ASP A 1 80 ? -7.693 -26.143 -9.409 1.00 83.25 80 ASP A O 1
ATOM 615 N N . LEU A 1 81 ? -9.063 -26.389 -11.181 1.00 70.56 81 LEU A N 1
ATOM 616 C CA . LEU A 1 81 ? -10.292 -25.893 -10.547 1.00 70.56 81 LEU A CA 1
ATOM 617 C C . LEU A 1 81 ? -11.200 -27.051 -10.135 1.00 70.56 81 LEU A C 1
ATOM 619 O O . LEU A 1 81 ? -11.402 -27.963 -10.969 1.00 70.56 81 LEU A O 1
#

Organism: NCBI:txid168935

InterPro domains:
  IPR006099 Methylmalonyl-CoA mutase, alpha/beta chain, catalytic [PF01642] (1-75)
  IPR016176 Cobalamin (vitamin B12)-dependent enzyme, catalytic [SSF51703] (1-74)

Sequence (81 aa):
GAWFIENMTRDLAKAAWAKFQSLEASGGIVAALANGSLKKDIKAVWHTREERVANRRDPLTGVSEFPNISEAKVTCDAPDL

Radius of gyration: 19.75 Å; Cα contacts (8 Å, |Δi|>4): 28; chains: 1; bounding box: 41×36×44 Å